Protein AF-A0A9D7CRQ5-F1 (afdb_monomer_lite)

Secondary structure (DSSP, 8-state):
----------------------SPPHHHHHHS-HHHHHHHHHHHHHHTSPTTHHHHHHHHHHHHHHHHHHHHHT-HHHHHHHHHHHHHHHSSS-TTHHHHHHHHHHHHHHHTT-

Structure (mmCIF, N/CA/C/O backbone):
data_AF-A0A9D7CRQ5-F1
#
_entry.id   AF-A0A9D7CRQ5-F1
#
loop_
_atom_site.group_PDB
_atom_site.id
_atom_site.type_symbol
_atom_site.label_atom_id
_atom_site.label_alt_id
_atom_site.label_comp_id
_atom_site.label_asym_id
_atom_site.label_entity_id
_atom_site.label_seq_id
_atom_site.pdbx_PDB_ins_code
_atom_site.Cartn_x
_atom_site.Cartn_y
_atom_site.Cartn_z
_atom_site.occupancy
_atom_site.B_iso_or_equiv
_atom_site.auth_seq_id
_atom_site.auth_comp_id
_atom_site.auth_asym_id
_atom_site.auth_atom_id
_atom_site.pdbx_PDB_model_num
ATOM 1 N N . MET A 1 1 ? -26.708 54.205 28.721 1.00 49.53 1 MET A N 1
ATOM 2 C CA . MET A 1 1 ? -26.914 54.460 27.276 1.00 49.53 1 MET A CA 1
ATOM 3 C C . MET A 1 1 ? -25.545 54.612 26.621 1.00 49.53 1 MET A C 1
ATOM 5 O O . MET A 1 1 ? -24.784 55.401 27.161 1.00 49.53 1 MET A O 1
ATOM 9 N N . ARG A 1 2 ? -25.304 53.919 25.482 1.00 42.91 2 ARG A N 1
ATOM 10 C CA . ARG A 1 2 ? -24.122 53.988 24.567 1.00 42.91 2 ARG A CA 1
ATOM 11 C C . ARG A 1 2 ? -22.813 53.455 25.180 1.00 42.91 2 ARG A C 1
ATOM 13 O O . ARG A 1 2 ? -22.498 53.845 26.288 1.00 42.91 2 ARG A O 1
ATOM 20 N N . SER A 1 3 ? -21.964 52.603 24.606 1.00 45.25 3 SER A N 1
ATOM 21 C CA . SER A 1 3 ? -21.702 51.904 23.320 1.00 45.25 3 SER A CA 1
ATOM 22 C C . SER A 1 3 ? -20.595 50.840 23.658 1.00 45.25 3 SER A C 1
ATOM 24 O O . SER A 1 3 ? -20.251 50.777 24.840 1.00 45.25 3 SER A O 1
ATOM 26 N N . PRO A 1 4 ? -19.940 50.060 22.757 1.00 49.53 4 PRO A N 1
ATOM 27 C CA . PRO A 1 4 ? -20.082 49.901 21.309 1.00 49.53 4 PRO A CA 1
ATOM 28 C C . PRO A 1 4 ? -20.183 48.440 20.806 1.00 49.53 4 PRO A C 1
ATOM 30 O O . PRO A 1 4 ? -19.849 47.458 21.461 1.00 49.53 4 PRO A O 1
ATOM 33 N N . VAL A 1 5 ? -20.619 48.368 19.553 1.00 50.47 5 VAL A N 1
ATOM 34 C CA . VAL A 1 5 ? -20.552 47.253 18.608 1.00 50.47 5 VAL A CA 1
ATOM 35 C C . VAL A 1 5 ? -19.102 46.782 18.423 1.00 50.47 5 VAL A C 1
ATOM 37 O O . VAL A 1 5 ? -18.242 47.587 18.077 1.00 50.47 5 VAL A O 1
ATOM 40 N N . LEU A 1 6 ? -18.848 45.481 18.577 1.00 51.53 6 LEU A N 1
ATOM 41 C CA . LEU A 1 6 ? -17.647 44.815 18.063 1.00 51.53 6 LEU A CA 1
ATOM 42 C C . LEU A 1 6 ? -18.088 43.756 17.053 1.00 51.53 6 LEU A C 1
ATOM 44 O O . LEU A 1 6 ? -18.428 42.624 17.389 1.00 51.53 6 LEU A O 1
ATOM 48 N N . ALA A 1 7 ? -18.132 44.194 15.797 1.00 49.34 7 ALA A N 1
ATOM 49 C CA . ALA A 1 7 ? -18.243 43.346 14.628 1.00 49.34 7 ALA A CA 1
ATOM 50 C C . ALA A 1 7 ? -16.920 42.585 14.465 1.00 49.34 7 ALA A C 1
ATOM 52 O O . ALA A 1 7 ? -15.911 43.159 14.059 1.00 49.34 7 ALA A O 1
ATOM 53 N N . LEU A 1 8 ? -16.920 41.299 14.815 1.00 47.75 8 LEU A N 1
ATOM 54 C CA . LEU A 1 8 ? -15.803 40.402 14.549 1.00 47.75 8 LEU A CA 1
ATOM 55 C C . LEU A 1 8 ? -15.982 39.829 13.136 1.00 47.75 8 LEU A C 1
ATOM 57 O O . LEU A 1 8 ? -16.650 38.820 12.921 1.00 47.75 8 LEU A O 1
ATOM 61 N N . THR A 1 9 ? -15.424 40.528 12.151 1.00 53.28 9 THR A N 1
ATOM 62 C CA . THR A 1 9 ? -15.240 40.041 10.781 1.00 53.28 9 THR A CA 1
ATOM 63 C C . THR A 1 9 ? -14.291 38.844 10.792 1.00 53.28 9 THR A C 1
ATOM 65 O O . THR A 1 9 ? -13.073 39.008 10.848 1.00 53.28 9 THR A O 1
ATOM 68 N N . LEU A 1 10 ? -14.857 37.635 10.747 1.00 51.34 10 LEU A N 1
ATOM 69 C CA . LEU A 1 10 ? -14.124 36.395 10.504 1.00 51.34 10 LEU A CA 1
ATOM 70 C C . LEU A 1 10 ? -13.685 36.381 9.033 1.00 51.34 10 LEU A C 1
ATOM 72 O O . LEU A 1 10 ? -14.486 36.156 8.125 1.00 51.34 10 LEU A O 1
ATOM 76 N N . ALA A 1 11 ? -12.415 36.703 8.802 1.00 54.28 11 ALA A N 1
ATOM 77 C CA . ALA A 1 11 ? -11.804 36.664 7.485 1.00 54.28 11 ALA A CA 1
ATOM 78 C C . ALA A 1 11 ? -11.670 35.211 7.003 1.00 54.28 11 ALA A C 1
ATOM 80 O O . ALA A 1 11 ? -11.149 34.345 7.706 1.00 54.28 11 ALA A O 1
ATOM 81 N N . LEU A 1 12 ? -12.153 34.988 5.780 1.00 54.44 12 LEU A N 1
ATOM 82 C CA . LEU A 1 12 ? -12.002 33.793 4.959 1.00 54.44 12 LEU A CA 1
ATOM 83 C C . LEU A 1 12 ? -10.555 33.263 4.989 1.00 54.44 12 LEU A C 1
ATOM 85 O O . LEU A 1 12 ? -9.666 33.872 4.394 1.00 54.44 12 LEU A O 1
ATOM 89 N N . LEU A 1 13 ? -10.333 32.079 5.573 1.00 56.69 13 LEU A N 1
ATOM 90 C CA . LEU A 1 13 ? -9.208 31.234 5.168 1.00 56.69 13 LEU A CA 1
ATOM 91 C C . LEU A 1 13 ? -9.617 30.500 3.890 1.00 56.69 13 LEU A C 1
ATOM 93 O O . LEU A 1 13 ? -10.295 29.472 3.915 1.00 56.69 13 LEU A O 1
ATOM 97 N N . ALA A 1 14 ? -9.237 31.099 2.765 1.00 56.25 14 ALA A N 1
ATOM 98 C CA . ALA A 1 14 ? -9.368 30.522 1.444 1.00 56.25 14 ALA A CA 1
ATOM 99 C C . ALA A 1 14 ? -8.600 29.197 1.363 1.00 56.25 14 ALA A C 1
ATOM 101 O O . ALA A 1 14 ? -7.409 29.106 1.665 1.00 56.25 14 ALA A O 1
ATOM 102 N N . ALA A 1 15 ? -9.325 28.174 0.924 1.00 50.62 15 ALA A N 1
ATOM 103 C CA . ALA A 1 15 ? -8.799 26.901 0.494 1.00 50.62 15 ALA A CA 1
ATOM 104 C C . ALA A 1 15 ? -7.811 27.099 -0.667 1.00 50.62 15 ALA A C 1
ATOM 106 O O . ALA A 1 15 ? -8.215 27.381 -1.790 1.00 50.62 15 ALA A O 1
ATOM 107 N N . CYS A 1 16 ? -6.526 26.883 -0.407 1.00 47.03 16 CYS A N 1
ATOM 108 C CA . CYS A 1 16 ? -5.552 26.518 -1.431 1.00 47.03 16 CYS A CA 1
ATOM 109 C C . CYS A 1 16 ? -4.996 25.144 -1.065 1.00 47.03 16 CYS A C 1
ATOM 111 O O . CYS A 1 16 ? -3.858 24.992 -0.630 1.00 47.03 16 CYS A O 1
ATOM 113 N N . GLY A 1 17 ? -5.845 24.126 -1.222 1.00 45.72 17 GLY A N 1
ATOM 114 C CA . GLY A 1 17 ? -5.380 22.759 -1.395 1.00 45.72 17 GLY A CA 1
ATOM 115 C C . GLY A 1 17 ? -4.685 22.672 -2.747 1.00 45.72 17 GLY A C 1
ATOM 116 O O . GLY A 1 17 ? -5.304 22.299 -3.738 1.00 45.72 17 GLY A O 1
ATOM 117 N N . ALA A 1 18 ? -3.417 23.078 -2.797 1.00 44.12 18 ALA A N 1
ATOM 118 C CA . ALA A 1 18 ? -2.537 22.730 -3.894 1.00 44.12 18 ALA A CA 1
ATOM 119 C C . ALA A 1 18 ? -2.414 21.204 -3.883 1.00 44.12 18 ALA A C 1
ATOM 121 O O . ALA A 1 18 ? -1.713 20.625 -3.053 1.00 44.12 18 ALA A O 1
ATOM 122 N N . ALA A 1 19 ? -3.163 20.550 -4.767 1.00 46.31 19 ALA A N 1
ATOM 123 C CA . ALA A 1 19 ? -2.933 19.166 -5.121 1.00 46.31 19 ALA A CA 1
ATOM 124 C C . ALA A 1 19 ? -1.574 19.105 -5.830 1.00 46.31 19 ALA A C 1
ATOM 126 O O . ALA A 1 19 ? -1.485 19.172 -7.053 1.00 46.31 19 ALA A O 1
ATOM 127 N N . SER A 1 20 ? -0.499 19.039 -5.047 1.00 40.72 20 SER A N 1
ATOM 128 C CA . SER A 1 20 ? 0.783 18.549 -5.528 1.00 40.72 20 SER A CA 1
ATOM 129 C C . SER A 1 20 ? 0.552 17.097 -5.924 1.00 40.72 20 SER A C 1
ATOM 131 O O . SER A 1 20 ? 0.589 16.207 -5.073 1.00 40.72 20 SER A O 1
ATOM 133 N N . SER A 1 21 ? 0.238 16.870 -7.203 1.00 43.31 21 SER A N 1
ATOM 134 C CA . SER A 1 21 ? 0.307 15.539 -7.795 1.00 43.31 21 SER A CA 1
ATOM 135 C C . SER A 1 21 ? 1.730 15.054 -7.556 1.00 43.31 21 SER A C 1
ATOM 137 O O . SER A 1 21 ? 2.689 15.542 -8.149 1.00 43.31 21 SER A O 1
ATOM 139 N N . SER A 1 22 ? 1.859 14.174 -6.568 1.00 56.94 22 SER A N 1
ATOM 140 C CA . SER A 1 22 ? 3.123 13.561 -6.167 1.00 56.94 22 SER A CA 1
ATOM 141 C C . SER A 1 22 ? 3.391 12.308 -7.003 1.00 56.94 22 SER A C 1
ATOM 143 O O . SER A 1 22 ? 4.298 11.545 -6.692 1.00 56.94 22 SER A O 1
ATOM 145 N N . GLY A 1 23 ? 2.595 12.099 -8.057 1.00 58.09 23 GLY A N 1
ATOM 146 C CA . GLY A 1 23 ? 2.751 11.006 -8.989 1.00 58.09 23 GLY A CA 1
ATOM 147 C C . GLY A 1 23 ? 3.988 11.180 -9.881 1.00 58.09 23 GLY A C 1
ATOM 148 O O . GLY A 1 23 ? 4.413 12.300 -10.187 1.00 58.09 23 GLY A O 1
ATOM 149 N N . PRO A 1 24 ? 4.582 10.072 -10.339 1.00 62.56 24 PRO A N 1
ATOM 150 C CA . PRO A 1 24 ? 5.596 10.088 -11.379 1.00 62.56 24 PRO A CA 1
ATOM 151 C C . PRO A 1 24 ? 5.045 10.750 -12.650 1.00 62.56 24 PRO A C 1
ATOM 153 O O . PRO A 1 24 ? 3.929 10.463 -13.084 1.00 62.56 24 PRO A O 1
ATOM 156 N N . SER A 1 25 ? 5.843 11.614 -13.287 1.00 71.88 25 SER A 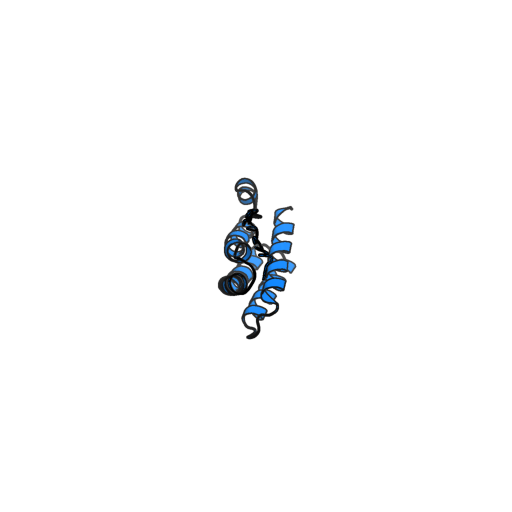N 1
ATOM 157 C CA . SER A 1 25 ? 5.481 12.168 -14.596 1.00 71.88 25 SER A CA 1
ATOM 158 C C . SER A 1 25 ? 5.261 11.039 -15.621 1.00 71.88 25 SER A C 1
ATOM 160 O O . SER A 1 25 ? 5.847 9.960 -15.472 1.00 71.88 25 SER A O 1
ATOM 162 N N . PRO A 1 26 ? 4.484 11.260 -16.701 1.00 73.44 26 PRO A N 1
ATOM 163 C CA . PRO A 1 26 ? 4.297 10.258 -17.756 1.00 73.44 26 PRO A CA 1
ATOM 164 C C . PRO A 1 26 ? 5.619 9.705 -18.315 1.00 73.44 26 PRO A C 1
ATOM 166 O O . PRO A 1 26 ? 5.737 8.513 -18.594 1.00 73.44 26 PRO A O 1
ATOM 169 N N . GLU A 1 27 ? 6.655 10.545 -18.397 1.00 74.94 27 GLU A N 1
ATOM 170 C CA . GLU A 1 27 ? 8.006 10.120 -18.775 1.00 74.94 27 GLU A CA 1
ATOM 171 C C . GLU A 1 27 ? 8.662 9.197 -17.740 1.00 74.94 27 GLU A C 1
ATOM 173 O O . GLU A 1 27 ? 9.358 8.254 -18.116 1.00 74.94 27 GLU A O 1
ATOM 178 N N . ARG A 1 28 ? 8.455 9.440 -16.438 1.00 76.44 28 ARG A N 1
ATOM 179 C CA . ARG A 1 28 ? 8.976 8.563 -15.380 1.00 76.44 28 ARG A CA 1
ATOM 180 C C . ARG A 1 28 ? 8.263 7.209 -15.415 1.00 76.44 28 ARG A C 1
ATOM 182 O O . ARG A 1 28 ? 8.928 6.182 -15.345 1.00 76.44 28 ARG A O 1
ATOM 189 N N . LEU A 1 29 ? 6.947 7.192 -15.633 1.00 78.94 29 LEU A N 1
ATOM 190 C CA . LEU A 1 29 ? 6.180 5.953 -15.813 1.00 78.94 29 LEU A CA 1
ATOM 191 C C . LEU A 1 29 ? 6.670 5.125 -17.000 1.00 78.94 29 LEU A C 1
ATOM 193 O O . LEU A 1 29 ? 6.835 3.911 -16.873 1.00 78.94 29 LEU A O 1
ATOM 197 N N . ALA A 1 30 ? 6.956 5.774 -18.131 1.00 79.94 30 ALA A N 1
ATOM 198 C CA . ALA A 1 30 ? 7.470 5.109 -19.324 1.00 79.94 30 ALA A CA 1
ATOM 199 C C . ALA A 1 30 ? 8.827 4.420 -19.085 1.00 79.94 30 ALA A C 1
ATOM 201 O O . ALA A 1 30 ? 9.089 3.374 -19.680 1.00 79.94 30 ALA A O 1
ATOM 202 N N . LYS A 1 31 ? 9.656 4.971 -18.188 1.00 86.38 31 LYS A N 1
ATOM 203 C CA . LYS A 1 31 ? 10.978 4.435 -17.821 1.00 86.38 31 LYS A CA 1
ATOM 204 C C . LYS A 1 31 ? 10.924 3.332 -16.759 1.00 86.38 31 LYS A C 1
ATOM 206 O O . LYS A 1 31 ? 11.861 2.546 -16.671 1.00 86.38 31 LYS A O 1
ATOM 211 N N . MET A 1 32 ? 9.840 3.231 -15.984 1.00 90.88 32 MET A N 1
ATOM 212 C CA . MET A 1 32 ? 9.680 2.150 -15.008 1.00 90.88 32 MET A CA 1
ATOM 213 C C . MET A 1 32 ? 9.596 0.791 -15.698 1.00 90.88 32 MET A C 1
ATOM 215 O O . MET A 1 32 ? 8.890 0.622 -16.700 1.00 90.88 32 MET A O 1
ATOM 219 N N . ARG A 1 33 ? 10.255 -0.203 -15.092 1.00 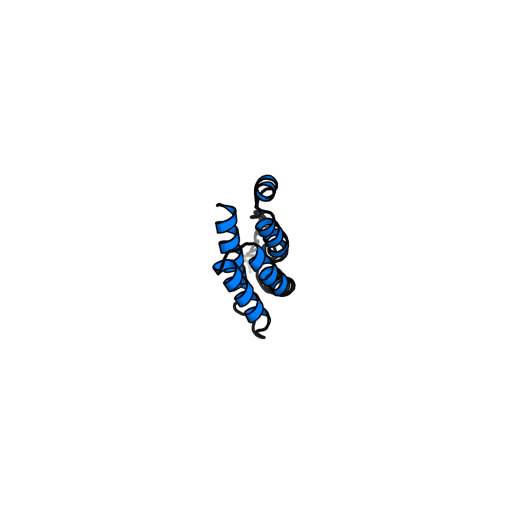94.19 33 ARG A N 1
ATOM 220 C CA . ARG A 1 33 ? 10.129 -1.609 -15.490 1.00 94.19 33 ARG A CA 1
ATOM 221 C C . ARG A 1 33 ? 8.655 -2.047 -15.400 1.00 94.19 33 ARG A C 1
ATOM 223 O O . ARG A 1 33 ? 7.973 -1.623 -14.461 1.00 94.19 33 ARG A O 1
ATOM 230 N N . PRO A 1 34 ? 8.162 -2.931 -16.291 1.00 95.50 34 PRO A N 1
ATOM 231 C CA . PRO A 1 34 ? 6.740 -3.277 -16.344 1.00 95.50 34 PRO A CA 1
ATOM 232 C C . PRO A 1 34 ? 6.122 -3.726 -15.006 1.00 95.50 34 PRO A C 1
ATOM 234 O O . PRO A 1 34 ? 5.051 -3.220 -14.675 1.00 95.50 34 PRO A O 1
ATOM 237 N N . PRO A 1 35 ? 6.777 -4.571 -14.180 1.00 96.50 35 PRO A N 1
ATOM 238 C CA . PRO A 1 35 ? 6.194 -4.976 -12.899 1.00 96.50 35 PRO A CA 1
ATOM 239 C C . PRO A 1 35 ? 6.045 -3.824 -11.896 1.00 96.50 35 PRO A C 1
ATOM 241 O O . PRO A 1 35 ? 5.064 -3.764 -11.162 1.00 96.50 35 PRO A O 1
ATOM 244 N N . LEU A 1 36 ? 6.993 -2.881 -11.886 1.00 96.50 36 LEU A N 1
ATOM 245 C CA . LEU A 1 36 ? 6.963 -1.724 -10.988 1.00 96.50 36 LEU A CA 1
ATOM 246 C C . LEU A 1 36 ? 5.887 -0.712 -11.413 1.00 96.50 36 LEU A C 1
ATOM 248 O O . LEU A 1 36 ? 5.188 -0.161 -10.567 1.00 96.50 36 LEU A O 1
ATOM 252 N N . ARG A 1 37 ? 5.691 -0.528 -12.725 1.00 96.19 37 ARG A N 1
ATOM 253 C CA . ARG A 1 37 ? 4.588 0.281 -13.269 1.00 96.19 37 ARG A CA 1
ATOM 254 C C . ARG A 1 37 ? 3.224 -0.321 -12.936 1.00 96.19 37 ARG A C 1
ATOM 256 O O . ARG A 1 37 ? 2.341 0.387 -12.470 1.00 96.19 37 ARG A O 1
ATOM 263 N N . ALA A 1 38 ? 3.073 -1.629 -13.126 1.00 97.06 38 ALA A N 1
ATOM 264 C CA . ALA A 1 38 ? 1.851 -2.342 -12.779 1.00 97.06 38 ALA A CA 1
ATOM 265 C C . ALA A 1 38 ? 1.526 -2.207 -11.281 1.00 97.06 38 ALA A C 1
ATOM 267 O O . ALA A 1 38 ? 0.366 -2.043 -10.916 1.00 97.06 38 ALA A O 1
ATOM 268 N N . PHE A 1 39 ? 2.537 -2.253 -10.410 1.00 98.25 39 PHE A N 1
ATOM 269 C CA . PHE A 1 39 ? 2.361 -1.997 -8.981 1.00 98.25 39 PHE A CA 1
ATOM 270 C C . PHE A 1 39 ? 1.891 -0.559 -8.702 1.00 98.25 39 PHE A C 1
ATOM 272 O O . PHE A 1 39 ? 0.936 -0.350 -7.956 1.00 98.25 39 PHE A O 1
ATOM 279 N N . HIS A 1 40 ? 2.526 0.428 -9.338 1.00 97.06 40 HIS A N 1
ATOM 280 C CA . HIS A 1 40 ? 2.168 1.841 -9.217 1.00 97.06 40 HIS A CA 1
ATOM 281 C C . HIS A 1 40 ? 0.711 2.126 -9.600 1.00 97.06 40 HIS A C 1
ATOM 283 O O . HIS A 1 40 ? 0.005 2.808 -8.864 1.00 97.06 40 HIS A O 1
ATOM 289 N N . GLU A 1 41 ? 0.250 1.591 -10.732 1.00 96.56 41 GLU A N 1
ATOM 290 C CA . GLU A 1 41 ? -1.121 1.785 -11.224 1.00 96.56 41 GLU A CA 1
ATOM 291 C C . GLU A 1 41 ? -2.181 1.312 -10.216 1.00 96.56 41 GLU A C 1
ATOM 293 O O . GLU A 1 41 ? -3.240 1.927 -10.107 1.00 96.56 41 GLU A O 1
ATOM 298 N N . THR A 1 42 ? -1.875 0.275 -9.431 1.00 98.19 42 THR A N 1
ATOM 299 C CA . THR A 1 42 ? -2.729 -0.202 -8.333 1.00 98.19 42 THR A CA 1
ATOM 300 C C . THR A 1 42 ? -2.598 0.664 -7.074 1.00 98.19 42 THR A C 1
ATOM 302 O O . THR A 1 42 ? -3.584 0.896 -6.379 1.00 98.19 42 THR A O 1
ATOM 305 N N . LEU A 1 43 ? -1.395 1.161 -6.766 1.00 98.12 43 LEU A N 1
ATOM 306 C CA . LEU A 1 43 ? -1.117 1.939 -5.552 1.00 98.12 43 LEU A CA 1
ATOM 307 C C . LEU A 1 43 ? -1.700 3.358 -5.604 1.00 98.12 43 LEU A C 1
ATOM 309 O O . LEU A 1 43 ? -2.236 3.846 -4.606 1.00 98.12 43 LEU A O 1
ATOM 313 N N . VAL A 1 44 ? -1.593 4.025 -6.755 1.00 95.94 44 VAL A N 1
ATOM 314 C CA . VAL A 1 44 ? -1.935 5.449 -6.915 1.00 95.94 44 VAL A CA 1
ATOM 315 C C . VAL A 1 44 ? -3.341 5.801 -6.444 1.00 95.94 44 VAL A C 1
ATOM 317 O O . VAL A 1 44 ? -3.461 6.734 -5.648 1.00 95.94 44 VAL A O 1
ATOM 320 N N . PRO A 1 45 ? -4.412 5.091 -6.855 1.00 96.44 45 PRO A N 1
ATOM 321 C CA . PRO A 1 45 ? -5.767 5.496 -6.495 1.00 96.44 45 PRO A CA 1
ATOM 322 C C . PRO A 1 45 ? -6.026 5.490 -4.985 1.00 96.44 45 PRO A C 1
ATOM 324 O O . PRO A 1 45 ? -6.877 6.256 -4.519 1.00 96.44 45 PRO A O 1
ATOM 327 N N . ALA A 1 46 ? -5.323 4.628 -4.239 1.00 97.69 46 ALA A N 1
ATOM 328 C CA . ALA A 1 46 ? -5.354 4.591 -2.783 1.00 97.69 46 ALA A CA 1
ATOM 329 C C . ALA A 1 46 ? -4.493 5.711 -2.186 1.00 97.69 46 ALA A C 1
ATOM 331 O O . ALA A 1 46 ? -4.981 6.472 -1.355 1.00 97.69 46 ALA A O 1
ATOM 332 N N . TRP A 1 47 ? -3.248 5.868 -2.642 1.00 97.19 47 TRP A N 1
ATOM 333 C CA . TRP A 1 47 ? -2.324 6.872 -2.110 1.00 97.19 47 TRP A CA 1
ATOM 334 C C . TRP A 1 47 ? -2.812 8.317 -2.306 1.00 97.19 47 TRP A C 1
ATOM 336 O O . TRP A 1 47 ? -2.806 9.117 -1.367 1.00 97.19 47 TRP A O 1
ATOM 346 N N . GLU A 1 48 ? -3.302 8.644 -3.502 1.00 96.12 48 GLU A N 1
ATOM 347 C CA . GLU A 1 48 ? -3.774 9.992 -3.842 1.00 96.12 48 GLU A CA 1
ATOM 348 C C . GLU A 1 48 ? -5.148 10.327 -3.244 1.00 96.12 48 GLU A C 1
ATOM 350 O O . GLU A 1 48 ? -5.575 11.484 -3.262 1.00 96.12 48 GLU A O 1
ATOM 355 N N . ALA A 1 49 ? -5.854 9.350 -2.670 1.00 97.25 49 ALA A N 1
ATOM 356 C CA . ALA A 1 49 ? -7.078 9.634 -1.938 1.00 97.25 49 ALA A CA 1
ATOM 357 C C . ALA A 1 49 ? -6.796 10.500 -0.707 1.00 97.25 49 ALA A C 1
ATOM 359 O O . ALA A 1 49 ? -5.713 10.450 -0.122 1.00 97.25 49 ALA A O 1
ATOM 360 N N . LYS A 1 50 ? -7.790 11.285 -0.283 1.00 96.25 50 LYS A N 1
ATOM 361 C CA . LYS A 1 50 ? -7.695 12.092 0.938 1.00 96.25 50 LYS A CA 1
ATOM 362 C C . LYS A 1 50 ? -7.402 11.191 2.146 1.00 96.25 50 LYS A C 1
ATOM 364 O O . LYS A 1 50 ? -8.120 10.214 2.353 1.00 96.25 50 LYS A O 1
ATOM 369 N N . ALA A 1 51 ? -6.392 11.569 2.935 1.00 94.50 51 ALA A N 1
ATOM 370 C CA . ALA A 1 51 ? -6.024 10.903 4.186 1.00 94.50 51 ALA A CA 1
ATOM 371 C C . ALA A 1 51 ? -7.226 10.720 5.131 1.00 94.50 51 ALA A C 1
ATOM 373 O O . ALA A 1 51 ? -8.170 11.521 5.120 1.00 94.50 51 ALA A O 1
ATOM 374 N N . GLY A 1 52 ? -7.167 9.683 5.958 1.00 95.31 52 GLY A N 1
ATOM 375 C CA . GLY A 1 52 ? -8.235 9.225 6.837 1.00 95.31 52 GLY A CA 1
ATOM 376 C C . GLY A 1 52 ? -9.088 8.128 6.197 1.00 95.31 52 GLY A C 1
ATOM 377 O O . GLY A 1 52 ? -8.637 7.380 5.331 1.00 95.31 52 GLY A O 1
ATOM 378 N N . ALA A 1 53 ? -10.355 8.042 6.613 1.00 96.88 53 ALA A N 1
ATOM 379 C CA . ALA A 1 53 ? -11.235 6.909 6.307 1.00 96.88 53 ALA A CA 1
ATOM 380 C C . ALA A 1 53 ? -11.332 6.550 4.811 1.00 96.88 53 ALA A C 1
ATOM 382 O O . ALA A 1 53 ? -11.394 5.373 4.469 1.00 96.88 53 ALA A O 1
ATOM 383 N N . LEU A 1 54 ? -11.311 7.543 3.912 1.00 97.25 54 LEU A N 1
ATOM 384 C CA . LEU A 1 54 ? -11.380 7.295 2.469 1.00 97.25 54 LEU A CA 1
ATOM 385 C C . LEU A 1 54 ? -10.124 6.588 1.942 1.00 97.25 54 LEU A C 1
ATOM 387 O O . LEU A 1 54 ? -10.237 5.636 1.172 1.00 97.25 54 LEU A O 1
ATOM 391 N N . ARG A 1 55 ? -8.935 7.050 2.337 1.00 98.25 55 ARG A N 1
ATOM 392 C CA . ARG A 1 55 ? -7.669 6.415 1.960 1.00 98.25 55 ARG A CA 1
ATOM 393 C C . ARG A 1 55 ? -7.555 5.023 2.562 1.00 98.25 55 ARG A C 1
ATOM 395 O O . ARG A 1 55 ? -7.167 4.113 1.843 1.00 98.25 55 ARG A O 1
ATOM 402 N N . VAL A 1 56 ? -7.948 4.850 3.825 1.00 98.38 56 VAL A N 1
ATOM 403 C CA . VAL A 1 56 ? -7.991 3.536 4.487 1.00 98.38 56 VAL A CA 1
ATOM 404 C C . VAL A 1 56 ? -8.885 2.569 3.713 1.00 98.38 56 VAL A C 1
ATOM 406 O O . VAL A 1 56 ? -8.438 1.481 3.365 1.00 98.38 56 VAL A O 1
ATOM 409 N N . ALA A 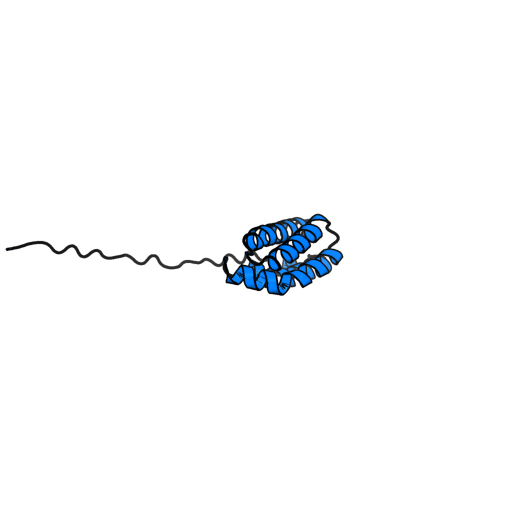1 57 ? -10.111 2.980 3.372 1.00 98.19 57 ALA A N 1
ATOM 410 C CA . ALA A 1 57 ? -11.028 2.150 2.594 1.00 98.19 57 ALA A CA 1
ATOM 411 C C . ALA A 1 57 ? -10.408 1.730 1.253 1.00 98.19 57 ALA A C 1
ATOM 413 O O . ALA A 1 57 ? -10.300 0.541 0.973 1.00 98.19 57 ALA A O 1
ATOM 414 N N . LYS A 1 58 ? -9.891 2.692 0.479 1.00 98.44 58 LYS A N 1
ATOM 415 C CA . LYS A 1 58 ? -9.264 2.393 -0.813 1.00 98.44 58 LYS A CA 1
ATOM 416 C C . LYS A 1 58 ? -8.008 1.539 -0.706 1.00 98.44 58 LYS A C 1
ATOM 418 O O . LYS A 1 58 ? -7.773 0.711 -1.576 1.00 98.44 58 LYS A O 1
ATOM 423 N N . ALA A 1 59 ? -7.186 1.757 0.317 1.00 98.50 59 ALA A N 1
ATOM 424 C CA . ALA A 1 59 ? -6.001 0.948 0.560 1.00 98.50 59 ALA A CA 1
ATOM 425 C C . ALA A 1 59 ? -6.392 -0.511 0.793 1.00 98.50 59 ALA A C 1
ATOM 427 O O . ALA A 1 59 ? -5.787 -1.397 0.199 1.00 98.50 59 ALA A O 1
ATOM 428 N N . CYS A 1 60 ? -7.443 -0.745 1.581 1.00 98.56 60 CYS A N 1
ATOM 429 C CA . CYS A 1 60 ? -7.956 -2.085 1.831 1.00 98.56 60 CYS A CA 1
ATOM 430 C C . CYS A 1 60 ? -8.636 -2.717 0.615 1.00 98.56 60 CYS A C 1
ATOM 432 O O . CYS A 1 60 ? -8.469 -3.917 0.411 1.00 98.56 60 CYS A O 1
ATOM 434 N N . ASP A 1 61 ? -9.300 -1.930 -0.237 1.00 98.62 61 ASP A N 1
ATOM 435 C CA . ASP A 1 61 ? -9.872 -2.426 -1.497 1.00 98.62 61 ASP A CA 1
ATOM 436 C C . ASP A 1 61 ? -8.799 -3.002 -2.440 1.00 98.62 61 ASP A C 1
ATOM 438 O O . ASP A 1 61 ? -9.066 -3.949 -3.179 1.00 98.62 61 ASP A O 1
ATOM 442 N N . VAL A 1 62 ? -7.575 -2.455 -2.412 1.00 98.62 62 VAL A N 1
ATOM 443 C CA . VAL A 1 62 ? -6.479 -2.860 -3.315 1.00 98.62 62 VAL A CA 1
ATOM 444 C C . VAL A 1 62 ? -5.354 -3.646 -2.631 1.00 98.62 62 VAL A C 1
ATOM 446 O O . VAL A 1 62 ? -4.420 -4.081 -3.306 1.00 98.62 62 VAL A O 1
ATOM 449 N N . ALA A 1 6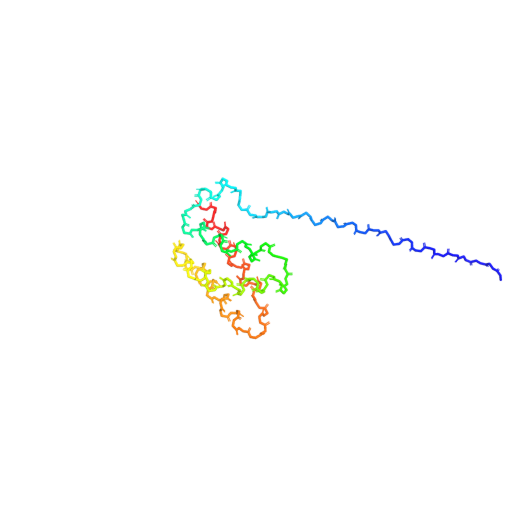3 ? -5.407 -3.855 -1.311 1.00 98.69 63 ALA A N 1
ATOM 450 C CA . ALA A 1 63 ? -4.298 -4.422 -0.535 1.00 98.69 63 ALA A CA 1
ATOM 451 C C . ALA A 1 63 ? -3.865 -5.807 -1.043 1.00 98.69 63 ALA A C 1
ATOM 453 O O . ALA A 1 63 ? -2.671 -6.063 -1.218 1.00 98.69 63 ALA A O 1
ATOM 454 N N . ALA A 1 64 ? -4.828 -6.686 -1.341 1.00 98.62 64 ALA A N 1
ATOM 455 C CA . ALA A 1 64 ? -4.546 -8.025 -1.857 1.00 98.62 64 ALA A CA 1
ATOM 456 C C . ALA A 1 64 ? -3.869 -7.981 -3.237 1.00 98.62 64 ALA A C 1
ATOM 458 O O . ALA A 1 64 ? -2.931 -8.737 -3.500 1.00 98.62 64 ALA A O 1
ATOM 459 N N . GLU A 1 65 ? -4.295 -7.061 -4.106 1.00 98.62 65 GLU A N 1
ATOM 460 C CA . GLU A 1 65 ? -3.697 -6.885 -5.428 1.00 98.62 65 GLU A CA 1
ATOM 461 C C . GLU A 1 65 ? -2.286 -6.286 -5.339 1.00 98.62 65 GLU A C 1
ATOM 463 O O . GLU A 1 65 ? -1.382 -6.745 -6.040 1.00 98.62 65 GLU A O 1
ATOM 468 N N . LEU A 1 66 ? -2.054 -5.326 -4.436 1.00 98.56 66 LEU A N 1
ATOM 469 C CA . LEU A 1 66 ? -0.709 -4.822 -4.138 1.00 98.56 66 LEU A CA 1
ATOM 470 C C . LEU A 1 66 ? 0.205 -5.951 -3.651 1.00 98.56 66 LEU A C 1
ATOM 472 O O . LEU A 1 66 ? 1.332 -6.085 -4.134 1.00 98.56 66 LEU A O 1
ATOM 476 N N . ALA A 1 67 ? -0.275 -6.797 -2.738 1.00 98.56 67 ALA A N 1
ATOM 477 C CA . ALA A 1 67 ? 0.487 -7.938 -2.243 1.00 98.56 67 ALA A CA 1
ATOM 478 C C . ALA A 1 67 ? 0.835 -8.927 -3.366 1.00 98.56 67 ALA A C 1
ATOM 480 O O . ALA A 1 67 ? 1.970 -9.404 -3.424 1.00 98.56 67 ALA A O 1
ATOM 481 N N . GLU A 1 68 ? -0.080 -9.190 -4.299 1.00 98.25 68 GLU A N 1
ATOM 482 C CA . GLU A 1 68 ? 0.203 -10.040 -5.457 1.00 98.25 68 GLU A CA 1
ATOM 483 C C . GLU A 1 68 ? 1.224 -9.400 -6.407 1.00 98.25 68 GLU A C 1
ATOM 485 O O . GLU A 1 68 ? 2.260 -9.998 -6.709 1.00 98.25 68 GLU A O 1
ATOM 490 N N . ARG A 1 69 ? 0.995 -8.150 -6.821 1.00 98.00 69 ARG A N 1
ATOM 491 C CA . ARG A 1 69 ? 1.869 -7.436 -7.766 1.00 98.00 69 ARG A CA 1
ATOM 492 C C . ARG A 1 69 ? 3.276 -7.215 -7.215 1.00 98.00 69 ARG A C 1
ATOM 494 O O . ARG A 1 69 ? 4.240 -7.263 -7.979 1.00 98.00 69 ARG A O 1
ATOM 501 N N . SER A 1 70 ? 3.421 -7.048 -5.898 1.00 98.06 70 SER A N 1
ATOM 502 C CA . SER A 1 70 ? 4.726 -6.890 -5.238 1.00 98.06 70 SER A CA 1
ATOM 503 C C . SER A 1 70 ? 5.685 -8.059 -5.513 1.00 98.06 70 SER A C 1
ATOM 505 O O . SER A 1 70 ? 6.894 -7.850 -5.621 1.00 98.06 70 SER A O 1
ATOM 507 N N . LYS A 1 71 ? 5.163 -9.279 -5.720 1.00 96.44 71 LYS A N 1
ATOM 508 C CA . LYS A 1 71 ? 5.968 -10.469 -6.042 1.00 96.44 71 LYS A CA 1
ATOM 509 C C . LYS A 1 71 ? 6.701 -10.311 -7.375 1.00 96.44 71 LYS A C 1
ATOM 511 O O . LYS A 1 71 ? 7.856 -10.707 -7.488 1.00 96.44 71 LYS A O 1
ATOM 516 N N . GLY A 1 72 ? 6.048 -9.699 -8.366 1.00 95.62 72 GLY A N 1
ATOM 517 C CA . GLY A 1 72 ? 6.627 -9.439 -9.687 1.00 95.62 72 GLY A CA 1
ATOM 518 C C . GLY A 1 72 ? 7.656 -8.305 -9.695 1.00 95.62 72 GLY A C 1
ATOM 519 O O . GLY A 1 72 ? 8.497 -8.248 -10.591 1.00 95.62 72 GLY A O 1
ATOM 520 N N . VAL A 1 73 ? 7.620 -7.412 -8.699 1.00 97.38 73 VAL A N 1
ATOM 521 C CA . VAL A 1 73 ? 8.621 -6.344 -8.543 1.00 97.38 73 VAL A CA 1
ATOM 522 C C . VAL A 1 73 ? 9.983 -6.926 -8.152 1.00 97.38 73 VAL A C 1
ATOM 524 O O . VAL A 1 73 ? 11.006 -6.444 -8.641 1.00 97.38 73 VAL A O 1
ATOM 527 N N . GLY A 1 74 ? 9.990 -7.993 -7.344 1.00 95.06 74 GLY A N 1
ATOM 528 C CA . GLY A 1 74 ? 11.205 -8.679 -6.896 1.00 95.06 74 GLY A CA 1
ATOM 529 C C . GLY A 1 74 ? 11.881 -8.042 -5.676 1.00 95.06 74 GLY A C 1
ATOM 530 O O . GLY A 1 74 ? 13.033 -8.360 -5.404 1.00 95.06 74 GLY A O 1
ATOM 531 N N . ASP A 1 75 ? 11.182 -7.166 -4.944 1.00 98.00 75 ASP A N 1
ATOM 532 C CA . ASP A 1 75 ? 11.681 -6.533 -3.718 1.00 98.00 75 ASP A CA 1
ATOM 533 C C . ASP A 1 75 ? 11.033 -7.139 -2.462 1.00 98.00 75 ASP A C 1
ATOM 535 O O . ASP A 1 75 ? 9.814 -7.079 -2.276 1.00 98.00 75 ASP A O 1
ATOM 539 N N . SER A 1 76 ? 11.847 -7.717 -1.573 1.00 97.88 76 SER A N 1
ATOM 540 C CA . SER A 1 76 ? 11.358 -8.407 -0.370 1.00 97.88 76 SER A CA 1
ATOM 541 C C . SER A 1 76 ? 10.709 -7.463 0.640 1.00 97.88 76 SER A C 1
ATOM 543 O O . SER A 1 76 ? 9.759 -7.857 1.323 1.00 97.88 76 SER A O 1
ATOM 545 N N . SER A 1 77 ? 11.200 -6.225 0.741 1.00 98.06 77 SER A N 1
ATOM 546 C CA . SER A 1 77 ? 10.665 -5.222 1.667 1.00 98.06 77 SER A CA 1
ATOM 547 C C . SER A 1 77 ? 9.284 -4.760 1.216 1.00 98.06 77 SER A C 1
ATOM 549 O O . SER A 1 77 ? 8.342 -4.802 2.003 1.00 98.06 77 SER A O 1
ATOM 551 N N . LEU A 1 78 ? 9.128 -4.428 -0.068 1.00 98.50 78 LEU A N 1
ATOM 552 C CA . LEU A 1 78 ? 7.848 -4.058 -0.666 1.00 98.50 78 LEU A CA 1
ATOM 553 C C . LEU A 1 78 ? 6.820 -5.181 -0.506 1.00 98.50 78 LEU A C 1
ATOM 555 O O . LEU A 1 78 ? 5.693 -4.925 -0.086 1.00 98.50 78 LEU A O 1
ATOM 559 N N . ALA A 1 79 ? 7.220 -6.429 -0.770 1.00 98.50 79 ALA A N 1
ATOM 560 C CA . ALA A 1 79 ? 6.348 -7.584 -0.585 1.00 98.50 79 ALA A CA 1
ATOM 561 C C .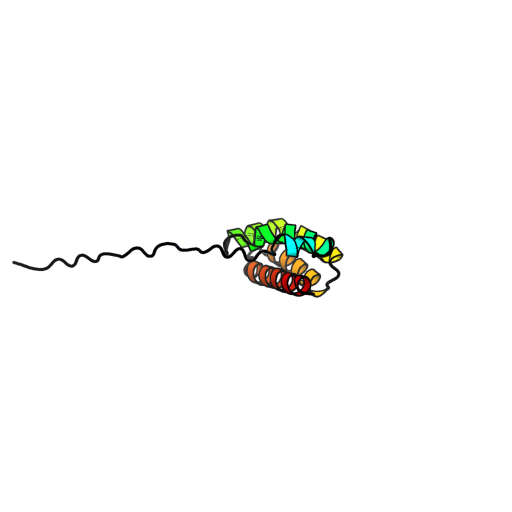 ALA A 1 79 ? 5.942 -7.797 0.880 1.00 98.50 79 ALA A C 1
ATOM 563 O O . ALA A 1 79 ? 4.798 -8.158 1.161 1.00 98.50 79 ALA A O 1
ATOM 564 N N . SER A 1 80 ? 6.851 -7.551 1.824 1.00 98.56 80 SER A N 1
ATOM 565 C CA . SER A 1 80 ? 6.552 -7.662 3.255 1.00 98.56 80 SER A CA 1
ATOM 566 C C . SER A 1 80 ? 5.601 -6.559 3.720 1.00 98.56 80 SER A C 1
ATOM 568 O O . SER A 1 80 ? 4.638 -6.847 4.425 1.00 98.56 80 SER A O 1
ATOM 570 N N . TYR A 1 81 ? 5.806 -5.316 3.279 1.00 98.75 81 TYR A N 1
ATOM 571 C CA . TYR A 1 81 ? 4.926 -4.197 3.620 1.00 98.75 81 TYR A CA 1
ATOM 572 C C . TYR A 1 81 ? 3.533 -4.347 3.011 1.00 98.75 81 TYR A C 1
ATOM 574 O O . TYR A 1 81 ? 2.547 -4.091 3.694 1.00 98.75 81 TYR A O 1
ATOM 582 N N . ALA A 1 82 ? 3.429 -4.825 1.768 1.00 98.69 82 ALA A N 1
ATOM 583 C CA . ALA A 1 82 ? 2.135 -5.082 1.142 1.00 98.69 82 ALA A CA 1
ATOM 584 C C . ALA A 1 82 ? 1.360 -6.202 1.862 1.00 98.69 82 ALA A C 1
ATOM 586 O O . ALA A 1 82 ? 0.153 -6.094 2.042 1.00 98.69 82 ALA A O 1
ATOM 587 N N . LYS A 1 83 ? 2.044 -7.249 2.345 1.00 98.62 83 LYS A N 1
ATOM 588 C CA . LYS A 1 83 ? 1.417 -8.280 3.191 1.00 98.62 83 LYS A CA 1
ATOM 589 C C . LYS A 1 83 ? 0.973 -7.744 4.550 1.00 98.62 83 LYS A C 1
ATOM 591 O O . LYS A 1 83 ? -0.103 -8.104 5.009 1.00 98.62 83 LYS A O 1
ATOM 596 N N . ALA A 1 84 ? 1.784 -6.900 5.184 1.00 98.69 84 ALA A N 1
ATOM 597 C CA . ALA A 1 84 ? 1.412 -6.271 6.447 1.00 98.69 84 ALA A CA 1
ATOM 598 C C . ALA A 1 84 ? 0.191 -5.352 6.279 1.00 98.69 84 ALA A C 1
ATOM 600 O O . ALA A 1 84 ? -0.706 -5.382 7.110 1.00 98.69 84 ALA A O 1
ATOM 601 N N . LEU A 1 85 ? 0.105 -4.626 5.158 1.00 98.75 85 LEU A N 1
ATOM 602 C CA . LEU A 1 85 ? -1.078 -3.846 4.794 1.00 98.75 85 LEU A CA 1
ATOM 603 C C . LEU A 1 85 ? -2.332 -4.726 4.642 1.00 98.75 85 LEU A C 1
ATOM 605 O O . LEU A 1 85 ? -3.394 -4.339 5.115 1.00 98.75 85 LEU A O 1
ATOM 609 N N . VAL A 1 86 ? -2.219 -5.904 4.013 1.00 98.75 86 VAL A N 1
ATOM 610 C CA . VAL A 1 86 ? -3.336 -6.868 3.931 1.00 98.75 86 VAL A CA 1
ATOM 611 C C . VAL A 1 86 ? -3.788 -7.296 5.324 1.00 98.75 86 VAL A C 1
ATOM 613 O O . VAL A 1 86 ? -4.972 -7.188 5.622 1.00 98.75 86 VAL A O 1
ATOM 616 N N . ALA A 1 87 ? -2.854 -7.730 6.173 1.00 98.44 87 ALA A N 1
ATOM 617 C CA . ALA A 1 87 ? -3.169 -8.172 7.530 1.00 98.44 87 ALA A CA 1
ATOM 618 C C . ALA A 1 87 ? -3.842 -7.060 8.353 1.00 98.44 87 ALA A C 1
ATOM 620 O O . ALA A 1 87 ? -4.825 -7.305 9.041 1.00 98.44 87 ALA A O 1
ATOM 621 N N . GLU A 1 88 ? -3.368 -5.821 8.225 1.00 98.44 88 GLU A N 1
ATOM 622 C CA . GLU A 1 88 ? -3.958 -4.671 8.911 1.00 98.44 88 GLU A CA 1
ATOM 623 C C . GLU A 1 88 ? -5.372 -4.334 8.405 1.00 98.44 88 GLU A C 1
ATOM 625 O O . GLU A 1 88 ? -6.226 -3.888 9.162 1.00 98.44 88 GLU A O 1
ATOM 630 N N . CYS A 1 89 ? -5.664 -4.569 7.127 1.00 98.38 89 CYS A N 1
ATOM 631 C CA . CYS A 1 89 ? -7.007 -4.367 6.579 1.00 98.38 89 CYS A CA 1
ATOM 632 C C . CYS A 1 89 ? -8.032 -5.414 7.048 1.00 98.38 89 CYS A C 1
ATOM 634 O O . CYS A 1 89 ? -9.245 -5.158 6.993 1.00 98.38 89 CYS A O 1
ATOM 636 N N . GLU A 1 90 ? -7.552 -6.572 7.504 1.00 97.88 90 GLU A N 1
ATOM 637 C CA . GLU A 1 90 ? -8.346 -7.613 8.165 1.00 97.88 90 GLU A CA 1
ATOM 638 C C . GLU A 1 90 ? -8.561 -7.317 9.657 1.00 97.88 90 GLU A C 1
ATOM 640 O O . GLU A 1 90 ? -9.517 -7.831 10.245 1.00 97.88 90 GLU A O 1
ATOM 645 N N . ASP A 1 91 ? -7.732 -6.457 10.259 1.00 96.25 91 ASP A N 1
ATOM 646 C CA . ASP A 1 91 ? -7.941 -5.976 11.620 1.00 96.25 91 ASP A CA 1
ATOM 647 C C . ASP A 1 91 ? -9.235 -5.130 11.693 1.00 96.25 91 ASP A C 1
ATOM 649 O O . ASP A 1 91 ? -9.470 -4.271 10.836 1.00 96.25 91 ASP A O 1
ATOM 653 N N . PRO A 1 92 ? -10.122 -5.349 12.683 1.00 93.50 92 PRO A N 1
ATOM 654 C CA . PRO A 1 92 ? -11.332 -4.544 12.846 1.00 93.50 92 PRO A CA 1
ATOM 655 C C . PRO A 1 92 ? -11.078 -3.060 13.151 1.00 93.50 92 PRO A C 1
ATOM 657 O O . PRO A 1 92 ? -11.935 -2.231 12.843 1.00 93.50 92 PRO A O 1
ATOM 660 N N . GLN A 1 93 ? -9.951 -2.727 13.785 1.00 94.44 93 GLN A N 1
ATOM 661 C CA . GLN A 1 93 ? -9.592 -1.368 14.192 1.00 94.44 93 GLN A CA 1
ATOM 662 C C . GLN A 1 93 ? -8.940 -0.583 13.050 1.00 94.44 93 GLN A C 1
ATOM 664 O O . GLN A 1 93 ? -9.270 0.586 12.862 1.00 94.44 93 GLN A O 1
ATOM 669 N N . ARG A 1 94 ? -8.1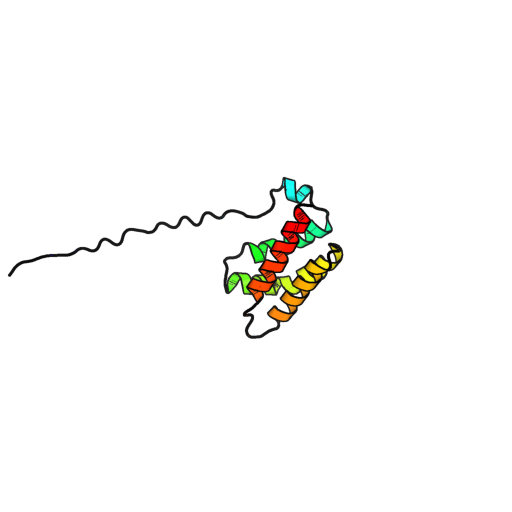00 -1.238 12.232 1.00 94.69 94 ARG A N 1
ATOM 670 C CA . ARG A 1 94 ? -7.432 -0.644 11.051 1.00 94.69 94 ARG A CA 1
ATOM 671 C C . ARG A 1 94 ? -6.577 0.588 11.369 1.00 94.69 94 ARG A C 1
ATOM 673 O O . ARG A 1 94 ? -6.395 1.455 10.505 1.00 94.69 94 ARG A O 1
ATOM 680 N N . ASP A 1 95 ? -6.080 0.684 12.597 1.00 95.12 95 ASP A N 1
ATOM 681 C CA . ASP A 1 95 ? -5.397 1.873 13.105 1.00 95.12 95 ASP A CA 1
ATOM 682 C C . ASP A 1 95 ? -4.049 2.111 12.392 1.00 95.12 95 ASP A C 1
ATOM 684 O O . ASP A 1 95 ? -3.616 3.256 12.252 1.00 95.12 95 ASP A O 1
ATOM 688 N N . GLU A 1 96 ? -3.414 1.065 11.850 1.00 97.81 96 GLU A N 1
ATOM 689 C CA . GLU A 1 96 ? -2.102 1.158 11.194 1.00 97.81 96 GLU A CA 1
ATOM 690 C C . GLU A 1 96 ? -2.172 1.121 9.655 1.00 97.81 96 GLU A C 1
ATOM 692 O O . GLU A 1 96 ? -1.128 1.124 8.993 1.00 97.81 96 GLU A O 1
ATOM 697 N N . VAL A 1 97 ? -3.363 1.127 9.033 1.00 98.44 97 VAL A N 1
ATOM 698 C CA . VAL A 1 97 ? -3.480 1.038 7.558 1.00 98.44 97 VAL A CA 1
ATOM 699 C C . VAL A 1 97 ? -2.721 2.176 6.873 1.00 98.44 97 VAL A C 1
ATOM 701 O O . VAL A 1 97 ? -1.999 1.951 5.899 1.00 98.44 97 VAL A O 1
ATOM 704 N N . GLU A 1 98 ? -2.832 3.406 7.382 1.00 98.12 98 GLU A N 1
ATOM 705 C CA . GLU A 1 98 ? -2.111 4.549 6.808 1.00 98.12 98 GLU A CA 1
ATOM 706 C C . GLU A 1 98 ? -0.591 4.436 6.987 1.00 98.12 98 GLU A C 1
ATOM 708 O O . GLU A 1 98 ? 0.172 4.806 6.087 1.00 98.12 98 GLU A O 1
ATOM 713 N N . SER A 1 99 ? -0.148 3.892 8.121 1.00 98.44 99 SER A N 1
ATOM 714 C CA . SER A 1 99 ? 1.262 3.641 8.432 1.00 98.44 99 SER A CA 1
ATOM 715 C C . SER A 1 99 ? 1.853 2.623 7.451 1.00 98.44 99 SER A C 1
ATOM 717 O O . SER A 1 99 ? 2.876 2.885 6.807 1.00 98.44 99 SER A O 1
ATOM 719 N N . TRP A 1 100 ? 1.163 1.501 7.231 1.00 98.56 100 TRP A N 1
ATOM 720 C CA . TRP A 1 100 ? 1.592 0.480 6.276 1.00 98.56 100 TRP A CA 1
ATOM 721 C C . TRP A 1 100 ? 1.528 0.949 4.826 1.00 98.56 100 TRP A C 1
ATOM 723 O O . TRP A 1 100 ? 2.491 0.744 4.083 1.00 98.56 100 TRP A O 1
ATOM 733 N N . LEU A 1 101 ? 0.461 1.642 4.424 1.00 98.69 101 LEU A N 1
ATOM 734 C CA . LEU A 1 101 ? 0.360 2.226 3.086 1.00 98.69 101 LEU A CA 1
ATOM 735 C C . LEU A 1 101 ? 1.502 3.218 2.820 1.00 98.69 101 LEU A C 1
ATOM 737 O O . LEU A 1 101 ? 2.078 3.219 1.733 1.00 98.69 101 LEU A O 1
ATOM 741 N N . THR A 1 102 ? 1.873 4.024 3.818 1.00 98.50 102 THR A N 1
ATOM 742 C CA . THR A 1 102 ? 3.007 4.951 3.715 1.00 98.50 102 THR A CA 1
ATOM 743 C C . THR A 1 102 ? 4.314 4.207 3.461 1.00 98.50 102 THR A C 1
ATOM 745 O O . THR A 1 102 ? 5.069 4.598 2.573 1.00 98.50 102 THR A O 1
ATOM 748 N N . ARG A 1 103 ? 4.573 3.105 4.176 1.00 98.69 103 ARG A N 1
ATOM 749 C CA . ARG A 1 103 ? 5.774 2.275 3.963 1.00 98.69 103 ARG A CA 1
ATOM 750 C C . ARG A 1 103 ? 5.796 1.639 2.575 1.00 98.69 103 ARG A C 1
ATOM 752 O O . ARG A 1 103 ? 6.841 1.618 1.929 1.00 98.69 103 ARG A O 1
ATOM 759 N N . VAL A 1 104 ? 4.644 1.166 2.097 1.00 98.69 104 VAL A N 1
ATOM 760 C CA . VAL A 1 104 ? 4.489 0.649 0.731 1.00 98.69 104 VAL A CA 1
ATOM 761 C C . VAL A 1 104 ? 4.828 1.729 -0.302 1.00 98.69 104 VAL A C 1
ATOM 763 O O . VAL A 1 104 ? 5.645 1.489 -1.189 1.00 98.69 104 VAL A O 1
ATOM 766 N N . HIS A 1 105 ? 4.250 2.925 -0.167 1.00 98.31 105 HIS A N 1
ATOM 767 C CA . HIS A 1 105 ? 4.499 4.040 -1.081 1.00 98.31 105 HIS A CA 1
ATOM 768 C C . HIS A 1 105 ? 5.962 4.506 -1.050 1.00 98.31 105 HIS A C 1
ATOM 770 O O . HIS A 1 105 ? 6.576 4.681 -2.099 1.00 98.31 105 HIS A O 1
ATOM 776 N N . GLN A 1 106 ? 6.553 4.659 0.137 1.00 97.81 106 GLN A N 1
ATOM 777 C CA . GLN A 1 106 ? 7.957 5.051 0.281 1.00 97.81 106 GLN A CA 1
ATOM 778 C C . GLN A 1 106 ? 8.897 4.044 -0.381 1.00 97.81 106 GLN A C 1
ATOM 780 O O . GLN A 1 106 ? 9.780 4.445 -1.139 1.00 97.81 106 GLN A O 1
ATOM 785 N N . ARG A 1 107 ? 8.676 2.741 -0.159 1.00 98.12 107 ARG A N 1
ATOM 786 C CA . ARG A 1 107 ? 9.509 1.706 -0.774 1.00 98.12 107 ARG A CA 1
ATOM 787 C C . ARG A 1 107 ? 9.347 1.665 -2.292 1.00 98.12 107 ARG A C 1
ATOM 789 O O . ARG A 1 107 ? 10.333 1.503 -3.004 1.00 98.12 107 ARG A O 1
ATOM 796 N N . PHE A 1 108 ? 8.127 1.849 -2.795 1.00 97.00 108 PHE A N 1
ATOM 797 C CA . PHE A 1 108 ? 7.888 2.016 -4.228 1.00 97.00 108 PHE A CA 1
ATOM 798 C C . PHE A 1 108 ? 8.686 3.200 -4.802 1.00 97.00 108 PHE A C 1
ATOM 800 O O . PHE A 1 108 ? 9.378 3.041 -5.804 1.00 97.00 108 PHE A O 1
ATOM 807 N N . GLU A 1 109 ? 8.627 4.364 -4.154 1.00 95.31 109 GLU A N 1
ATOM 808 C CA . GLU A 1 109 ? 9.322 5.572 -4.606 1.00 95.31 109 GLU A CA 1
ATOM 809 C C . GLU A 1 109 ? 10.850 5.413 -4.598 1.00 95.31 109 GLU A C 1
ATOM 811 O O . GLU A 1 109 ? 11.529 5.985 -5.446 1.00 95.31 109 GLU A O 1
ATOM 816 N N . GLU A 1 110 ? 11.411 4.644 -3.662 1.00 95.31 110 GLU A N 1
ATOM 817 C CA . GLU A 1 110 ? 12.832 4.271 -3.672 1.00 95.31 110 GLU A CA 1
ATOM 818 C C . GLU A 1 110 ? 13.193 3.450 -4.909 1.00 95.31 110 GLU A C 1
ATOM 820 O O . GLU A 1 110 ? 14.080 3.852 -5.657 1.00 95.31 110 GLU A O 1
ATOM 825 N N . LEU A 1 111 ? 12.454 2.369 -5.171 1.00 94.38 111 LEU A N 1
ATOM 826 C CA . LEU A 1 111 ? 12.669 1.495 -6.330 1.00 94.38 111 LEU A CA 1
ATOM 827 C C . LEU A 1 111 ? 12.452 2.222 -7.664 1.00 94.38 111 LEU A C 1
ATOM 829 O O . LEU A 1 111 ? 13.058 1.883 -8.672 1.00 94.38 111 LEU A O 1
ATOM 833 N N . ALA A 1 112 ? 11.571 3.221 -7.687 1.00 91.00 112 ALA A N 1
ATOM 834 C CA . ALA A 1 112 ? 11.298 4.039 -8.864 1.00 91.00 112 ALA A CA 1
ATOM 835 C C . ALA A 1 112 ? 12.421 5.036 -9.205 1.00 91.00 112 ALA A C 1
ATOM 837 O O . ALA A 1 112 ? 12.378 5.639 -10.282 1.00 91.00 112 ALA A O 1
ATOM 838 N N . ARG A 1 113 ? 13.377 5.257 -8.291 1.00 87.31 113 ARG A N 1
ATOM 839 C CA . ARG A 1 113 ? 14.543 6.134 -8.491 1.00 87.31 113 ARG A CA 1
ATOM 840 C C . ARG A 1 113 ? 15.814 5.388 -8.900 1.00 87.31 113 ARG A C 1
ATOM 842 O O . ARG A 1 113 ? 16.769 6.059 -9.287 1.00 87.31 113 ARG A O 1
ATOM 849 N N . GLU A 1 114 ? 15.829 4.064 -8.774 1.00 82.00 114 GLU A N 1
ATOM 850 C CA . GLU A 1 114 ? 16.922 3.182 -9.214 1.00 82.00 114 GLU A CA 1
ATOM 851 C C . GLU A 1 114 ? 16.972 3.067 -10.746 1.00 82.00 114 GLU A C 1
ATOM 853 O O . GLU A 1 114 ? 18.100 3.078 -11.289 1.00 82.00 114 GLU A O 1
#

Radius of gyration: 20.37 Å; chains: 1; bounding box: 44×65×47 Å

pLDDT: mean 85.94, std 19.28, range [40.72, 98.75]

Sequence (114 aa):
MRSPVLALTLALLAACGAASSSGPSPERLAKMRPPLRAFHETLVPAWEAKAGALRVAKACDVAAELAERSKGVGDSSLASYAKALVAECEDPQRDEVESWLTRVHQRFEELARE

Foldseek 3Di:
DDDDDDDDPPDDPDDPPPLPVPDDDPVLLVVDDVLLNQLCVLLVVLVSDDPDPSSLVSLQVRLVVNLVSVVVLVDPQLNVLSVVLNVLSVDPVSPCNVVSSVSNVVVSVVSSVD